Protein AF-A0A2N4YNM3-F1 (afdb_monomer_lite)

InterPro domains:
  IPR001272 Phosphoenolpyruvate carboxykinase, ATP-utilising [PF01293] (3-149)
  IPR001272 Phosphoenolpyruvate carboxykinase, ATP-utilising [PTHR30031] (3-149)
  IPR013035 Phosphoenolpyruvate carboxykinase, C-terminal [G3DSA:3.90.228.20] (23-160)

Foldseek 3Di:
DPDDDPPPCVVHPPDDDDDPPVVDPPADPDDRDDDQAQEAEQEAQDQQQQDDQKDWDDLVRQLVCQQQLWHWDPTRPDPPRHHTHTGRQHNVHVVPDPDDSVVVSVVVSVSCVVNVHIYMYGHQHHHNVSDGDDPVVNVVVVVCRVVVNPPDDDPDPRDD

Secondary structure (DSSP, 8-state):
-----TT--SS-S-------GGGSSS---SSS--S--SEEEEEE--SSS-S-SEEEEPHHHHHHHHHH-EEEEPTTSSTT--S-EEEE-GGG-GGG--S-HHHHHHHHHHHHHHHTPEEEEEE-SB-TTSPBPPHHHHHHHHHHHHHT---SPP------

Radius of gyration: 17.92 Å; chains: 1; bounding box: 41×37×52 Å

pLDDT: mean 91.03, std 9.89, range [56.94, 98.31]

Organism: Klebsiella variicola (NCBI:txid244366)

Sequence (160 aa):
DGSVDYADGSKTENTRVSYPLSHIDNIVKPVSRAGHPSKVIFLAADAFGVLPPVSRLTTEQMQYHFLSGFTSKLAGTERGITQPTPTFSACYGAAFLLLHPTQYASVLAAKMAESGAEAWLVNTGWNGEGKRLSLRDTRSIISAILNGTTGPLRDEAIPV

Structure (mmCIF, N/CA/C/O backbone):
data_AF-A0A2N4YNM3-F1
#
_entry.id   AF-A0A2N4YNM3-F1
#
loop_
_atom_site.group_PDB
_atom_site.id
_atom_site.type_symbol
_atom_site.label_atom_id
_atom_site.label_alt_id
_atom_site.label_comp_id
_atom_site.label_asym_id
_atom_site.label_entity_id
_atom_site.label_seq_id
_atom_site.pdbx_PDB_ins_code
_atom_site.Cartn_x
_atom_site.Cartn_y
_atom_site.Cartn_z
_atom_site.occupancy
_atom_site.B_iso_or_equiv
_atom_site.auth_seq_id
_atom_site.auth_comp_id
_atom_site.auth_asym_id
_atom_site.auth_atom_id
_atom_site.pdbx_PDB_model_num
ATOM 1 N N . ASP A 1 1 ? 10.864 -20.420 -32.184 1.00 90.81 1 ASP A N 1
ATOM 2 C CA . ASP A 1 1 ? 10.133 -21.484 -31.458 1.00 90.81 1 ASP A CA 1
ATOM 3 C C . ASP A 1 1 ? 8.857 -20.971 -30.775 1.00 90.81 1 ASP A C 1
ATOM 5 O O . ASP A 1 1 ? 8.049 -21.790 -30.364 1.00 90.81 1 ASP A O 1
ATOM 9 N N . GLY A 1 2 ? 8.634 -19.649 -30.691 1.00 94.31 2 GLY A N 1
ATOM 10 C CA . GLY A 1 2 ? 7.463 -19.077 -30.015 1.00 94.31 2 GLY A CA 1
ATOM 11 C C . GLY A 1 2 ? 7.651 -18.933 -28.503 1.00 94.31 2 GLY A C 1
ATOM 12 O O . GLY A 1 2 ? 6.690 -18.618 -27.805 1.00 94.31 2 GLY A O 1
ATOM 13 N N . SER A 1 3 ? 8.872 -19.157 -28.000 1.00 96.06 3 SER A N 1
ATOM 14 C CA . SER A 1 3 ? 9.227 -18.879 -26.613 1.00 96.06 3 SER A CA 1
ATOM 15 C C . SER A 1 3 ? 9.136 -17.377 -26.328 1.00 96.06 3 SER A C 1
ATOM 17 O O . SER A 1 3 ? 9.375 -16.536 -27.197 1.00 96.06 3 SER A O 1
ATOM 19 N N . VAL A 1 4 ? 8.727 -17.045 -25.105 1.00 96.25 4 VAL A N 1
ATOM 20 C CA . VAL A 1 4 ? 8.619 -15.664 -24.633 1.00 96.25 4 VAL A CA 1
ATOM 21 C C . VAL A 1 4 ? 9.814 -15.387 -23.738 1.00 96.25 4 VAL A C 1
ATOM 23 O O . VAL A 1 4 ? 10.024 -16.101 -22.756 1.00 96.25 4 VAL A O 1
ATOM 26 N N . ASP A 1 5 ? 10.566 -14.340 -24.058 1.00 96.25 5 ASP A N 1
ATOM 27 C CA . ASP A 1 5 ? 11.620 -13.830 -23.191 1.00 96.25 5 ASP A CA 1
ATOM 28 C C . ASP A 1 5 ? 11.036 -12.789 -22.226 1.00 96.25 5 ASP A C 1
ATOM 30 O O . ASP A 1 5 ? 10.745 -11.656 -22.604 1.00 96.25 5 ASP A O 1
ATOM 34 N N . TYR A 1 6 ? 10.833 -13.187 -20.970 1.00 95.00 6 TYR A N 1
ATOM 35 C CA . TYR A 1 6 ? 10.329 -12.292 -19.923 1.00 95.00 6 TYR A CA 1
ATOM 36 C C . TYR A 1 6 ? 11.391 -11.317 -19.391 1.00 95.00 6 TYR A C 1
ATOM 38 O O . TYR A 1 6 ? 11.041 -10.429 -18.615 1.00 95.00 6 TYR A O 1
ATOM 46 N N . ALA A 1 7 ? 12.662 -11.485 -19.770 1.00 95.06 7 ALA A N 1
ATOM 47 C CA . ALA A 1 7 ? 13.748 -10.577 -19.414 1.00 95.06 7 ALA A CA 1
ATOM 48 C C . ALA A 1 7 ? 13.979 -9.479 -20.470 1.00 95.06 7 ALA A C 1
ATOM 50 O O . ALA A 1 7 ? 14.707 -8.524 -20.193 1.00 95.06 7 ALA A O 1
ATOM 51 N N . ASP A 1 8 ? 13.360 -9.573 -21.655 1.00 94.31 8 ASP A N 1
ATOM 52 C CA . ASP A 1 8 ? 13.472 -8.552 -22.701 1.00 94.31 8 ASP A CA 1
ATOM 53 C C . ASP A 1 8 ? 12.622 -7.306 -22.384 1.00 94.31 8 ASP A C 1
ATOM 55 O O . ASP A 1 8 ? 11.428 -7.227 -22.686 1.00 94.31 8 ASP A O 1
ATOM 59 N N . GLY A 1 9 ? 13.273 -6.301 -21.796 1.00 90.25 9 GLY A N 1
ATOM 60 C CA . GLY A 1 9 ? 12.723 -4.965 -21.547 1.00 90.25 9 GLY A CA 1
ATOM 61 C C . GLY A 1 9 ? 12.936 -3.956 -22.685 1.00 90.25 9 GLY A C 1
ATOM 62 O O . GLY A 1 9 ? 12.574 -2.789 -22.532 1.00 90.25 9 GLY A O 1
ATOM 63 N N . SER A 1 10 ? 13.499 -4.355 -23.838 1.00 92.25 10 SER A N 1
ATOM 64 C CA . SER A 1 10 ? 13.946 -3.426 -24.900 1.00 92.25 10 SER A CA 1
ATOM 65 C C . SER A 1 10 ? 12.846 -2.509 -25.446 1.00 92.25 10 SER A C 1
ATOM 67 O O . SER A 1 10 ? 13.112 -1.373 -25.843 1.00 92.25 10 SER A O 1
ATOM 69 N N . LYS A 1 11 ? 11.593 -2.981 -25.450 1.00 89.94 11 LYS A N 1
ATOM 70 C CA . LYS A 1 11 ? 10.416 -2.178 -25.817 1.00 89.94 11 LYS A CA 1
ATOM 71 C C . LYS A 1 11 ? 9.895 -1.362 -24.638 1.00 89.94 11 LYS A C 1
ATOM 73 O O . LYS A 1 11 ? 9.507 -0.208 -24.806 1.00 89.94 11 LYS A O 1
ATOM 78 N N . THR A 1 12 ? 9.806 -1.992 -23.470 1.00 86.81 12 THR A N 1
ATOM 79 C CA . THR A 1 12 ? 9.343 -1.385 -22.222 1.00 86.81 12 THR A CA 1
ATOM 80 C C . THR A 1 12 ? 9.601 -2.323 -21.043 1.00 86.81 12 THR A C 1
ATOM 82 O O . THR A 1 12 ? 9.376 -3.524 -21.147 1.00 86.81 12 THR A O 1
ATOM 85 N N . GLU A 1 13 ? 9.961 -1.759 -19.891 1.00 85.75 13 GLU A N 1
ATOM 86 C CA . GLU A 1 13 ? 10.008 -2.468 -18.600 1.00 85.75 13 GLU A CA 1
ATOM 87 C C . GLU A 1 13 ? 8.604 -2.805 -18.050 1.00 85.75 13 GLU A C 1
ATOM 89 O O . GLU A 1 13 ? 8.452 -3.603 -17.130 1.00 85.75 13 GLU A O 1
ATOM 94 N N . ASN A 1 14 ? 7.542 -2.205 -18.603 1.00 90.12 14 ASN A N 1
ATOM 95 C CA . ASN A 1 14 ? 6.156 -2.398 -18.164 1.00 90.12 14 ASN A CA 1
ATOM 96 C C . ASN A 1 14 ? 5.438 -3.447 -19.028 1.00 90.12 14 ASN A C 1
ATOM 98 O O . ASN A 1 14 ? 4.354 -3.197 -19.564 1.00 90.12 14 ASN A O 1
ATOM 102 N N . THR A 1 15 ? 6.052 -4.620 -19.192 1.00 92.88 15 THR A N 1
ATOM 103 C CA . THR A 1 15 ? 5.400 -5.767 -19.835 1.00 92.88 15 THR A CA 1
ATOM 104 C C . THR A 1 15 ? 4.176 -6.203 -19.017 1.00 92.88 15 THR A C 1
ATOM 106 O O . THR A 1 15 ? 4.128 -6.075 -17.790 1.00 92.88 15 THR A O 1
ATOM 109 N N . ARG A 1 16 ? 3.112 -6.653 -19.695 1.00 94.31 16 ARG A N 1
ATOM 110 C CA . ARG A 1 16 ? 1.817 -6.964 -19.067 1.00 94.31 16 ARG A CA 1
ATOM 111 C C . ARG A 1 16 ? 1.231 -8.255 -19.613 1.00 94.31 16 ARG A C 1
ATOM 113 O O . ARG A 1 16 ? 1.381 -8.571 -20.787 1.00 94.31 16 ARG A O 1
ATOM 120 N N . VAL A 1 17 ? 0.480 -8.935 -18.755 1.00 96.88 17 VAL A N 1
ATOM 121 C CA . VAL A 1 17 ? -0.408 -10.042 -19.109 1.00 96.88 17 VAL A CA 1
ATOM 122 C C . VAL A 1 17 ? -1.746 -9.821 -18.401 1.00 96.88 17 VAL A C 1
ATOM 124 O O . VAL A 1 17 ? -1.770 -9.431 -17.233 1.00 96.88 17 VAL A O 1
ATOM 127 N N . SER A 1 18 ? -2.858 -10.020 -19.106 1.00 97.69 18 SER A N 1
ATOM 128 C CA . SER A 1 18 ? -4.208 -9.990 -18.538 1.00 97.69 18 SER A CA 1
ATOM 129 C C . SER A 1 18 ? -4.846 -11.372 -18.651 1.00 97.69 18 SER A C 1
ATOM 131 O O . SER A 1 18 ? -4.648 -12.085 -19.632 1.00 97.69 18 SER A O 1
ATOM 133 N N . TYR A 1 19 ? -5.588 -11.770 -17.621 1.00 97.50 19 TYR A N 1
ATOM 134 C CA . TYR A 1 19 ? -6.271 -13.058 -17.562 1.00 97.50 19 TYR A CA 1
ATOM 135 C C . TYR A 1 19 ? -7.491 -12.978 -16.631 1.00 97.50 19 TYR A C 1
ATOM 137 O O . TYR A 1 19 ? -7.508 -12.150 -15.715 1.00 97.50 19 TYR A O 1
ATOM 145 N N . PRO A 1 20 ? -8.521 -13.819 -16.834 1.00 97.25 20 PRO A N 1
ATOM 146 C CA . PRO A 1 20 ? -9.628 -13.952 -15.894 1.00 97.25 20 PRO A CA 1
ATOM 147 C C . PRO A 1 20 ? -9.142 -14.355 -14.500 1.00 97.25 20 PRO A C 1
ATOM 149 O O . PRO A 1 20 ? -8.261 -15.203 -14.372 1.00 97.25 20 PRO A O 1
ATOM 152 N N . LEU A 1 21 ? -9.776 -13.830 -13.444 1.00 95.81 21 LEU A N 1
ATOM 153 C CA . LEU A 1 21 ? -9.424 -14.168 -12.056 1.00 95.81 21 LEU A CA 1
ATOM 154 C C . LEU A 1 21 ? -9.441 -15.688 -11.794 1.00 95.81 21 LEU A C 1
ATOM 156 O O . LEU A 1 21 ? -8.666 -16.182 -10.982 1.00 95.81 21 LEU A O 1
ATOM 160 N N . SER A 1 22 ? -10.270 -16.437 -12.528 1.00 96.62 22 SER A N 1
ATOM 161 C CA . SER A 1 22 ? -10.374 -17.897 -12.457 1.00 96.62 22 SER A CA 1
ATOM 162 C C . SER A 1 22 ? -9.119 -18.667 -12.885 1.00 96.62 22 SER A C 1
ATOM 164 O O . SER A 1 22 ? -9.095 -19.877 -12.698 1.00 96.62 22 SER A O 1
ATOM 166 N N . HIS A 1 23 ? -8.097 -18.009 -13.447 1.00 97.88 23 HIS A N 1
ATOM 167 C CA . HIS A 1 23 ? -6.790 -18.625 -13.721 1.00 97.88 23 HIS A CA 1
ATOM 168 C C . HIS A 1 23 ? -5.942 -18.825 -12.452 1.00 97.88 23 HIS A C 1
ATOM 170 O O . HIS A 1 23 ? -4.911 -19.488 -12.512 1.00 97.88 23 HIS A O 1
ATOM 176 N N . ILE A 1 24 ? -6.345 -18.245 -11.315 1.00 98.00 24 ILE A N 1
ATOM 177 C CA . ILE A 1 24 ? -5.704 -18.452 -10.015 1.00 98.00 24 ILE A CA 1
ATOM 178 C C . ILE A 1 24 ? -6.576 -19.400 -9.184 1.00 98.00 24 ILE A C 1
ATOM 180 O O . ILE A 1 24 ? -7.763 -19.140 -8.988 1.00 98.00 24 ILE A O 1
ATOM 184 N N . ASP A 1 25 ? -5.987 -20.483 -8.669 1.00 97.75 25 ASP A N 1
ATOM 185 C CA . ASP A 1 25 ? -6.728 -21.511 -7.923 1.00 97.75 25 ASP A CA 1
ATOM 186 C C . ASP A 1 25 ? -7.251 -20.996 -6.575 1.00 97.75 25 ASP A C 1
ATOM 188 O O . ASP A 1 25 ? -8.426 -21.173 -6.238 1.00 97.75 25 ASP A O 1
ATOM 192 N N . ASN A 1 26 ? -6.380 -20.329 -5.810 1.00 97.56 26 ASN A N 1
ATOM 193 C CA . ASN A 1 26 ? -6.677 -19.827 -4.470 1.00 97.56 26 ASN A CA 1
ATOM 194 C C . ASN A 1 26 ? -7.326 -18.435 -4.519 1.00 97.56 26 ASN A C 1
ATOM 196 O O . ASN A 1 26 ? -6.682 -17.418 -4.256 1.00 97.56 26 ASN A O 1
ATOM 200 N N . ILE A 1 27 ? -8.605 -18.400 -4.887 1.00 97.81 27 ILE A N 1
ATOM 201 C CA . ILE A 1 27 ? -9.419 -17.181 -4.962 1.00 97.81 27 ILE A CA 1
ATOM 202 C C . ILE A 1 27 ? -10.720 -17.337 -4.179 1.00 97.81 27 ILE A C 1
ATOM 204 O O . ILE A 1 27 ? -11.256 -18.435 -4.026 1.00 97.81 27 ILE A O 1
ATOM 208 N N . VAL A 1 28 ? -11.283 -16.212 -3.745 1.00 97.50 28 VAL A N 1
ATOM 209 C CA . VAL A 1 28 ? -12.628 -16.194 -3.165 1.00 97.50 28 VAL A CA 1
ATOM 210 C C . VAL A 1 28 ? -13.665 -16.442 -4.263 1.00 97.50 28 VAL A C 1
ATOM 212 O O . VAL A 1 28 ? -13.667 -15.770 -5.295 1.00 97.50 28 VAL A O 1
ATOM 215 N N . LYS A 1 29 ? -14.562 -17.402 -4.024 1.00 95.81 29 LYS A N 1
ATOM 216 C CA . LYS A 1 29 ? -15.672 -17.800 -4.904 1.00 95.81 29 LYS A CA 1
ATOM 217 C C . LYS A 1 29 ? -16.968 -17.891 -4.081 1.00 95.81 29 LYS A C 1
ATOM 219 O O . LYS A 1 29 ? -16.886 -18.120 -2.875 1.00 95.81 29 LYS A O 1
ATOM 224 N N . PRO A 1 30 ? -18.163 -17.744 -4.689 1.00 95.75 30 PRO A N 1
ATOM 225 C CA . PRO A 1 30 ? -18.426 -17.455 -6.107 1.00 95.75 30 PRO A CA 1
ATOM 226 C C . PRO A 1 30 ? -18.290 -15.970 -6.483 1.00 95.75 30 PRO A C 1
ATOM 228 O O . PRO A 1 30 ? -18.213 -15.647 -7.662 1.00 95.75 30 PRO A O 1
ATOM 231 N N . VAL A 1 31 ? -18.254 -15.070 -5.498 1.00 96.69 31 VAL A N 1
ATOM 232 C CA . VAL A 1 31 ? -18.157 -13.617 -5.696 1.00 96.69 31 VAL A CA 1
ATOM 233 C C . VAL A 1 31 ? -16.901 -13.109 -5.001 1.00 96.69 31 VAL A C 1
ATOM 235 O O . VAL A 1 31 ? -16.660 -13.456 -3.847 1.00 96.69 31 VAL A O 1
ATOM 238 N N . SER A 1 32 ? -16.127 -12.255 -5.670 1.00 97.19 32 SER A N 1
ATOM 239 C CA . SER A 1 32 ? -14.891 -11.663 -5.142 1.00 97.19 32 SER A CA 1
ATOM 240 C C . SER A 1 32 ? -15.173 -10.579 -4.091 1.00 97.19 32 SER A C 1
ATOM 242 O O . SER A 1 32 ? -15.032 -9.388 -4.352 1.00 97.19 32 SER A O 1
ATOM 244 N N . ARG A 1 33 ? -15.603 -10.996 -2.896 1.00 96.81 33 ARG A N 1
ATOM 245 C CA . ARG A 1 33 ? -15.827 -10.141 -1.721 1.00 96.81 33 ARG A CA 1
ATOM 246 C C . ARG A 1 33 ? -15.510 -10.898 -0.433 1.00 96.81 33 ARG A C 1
ATOM 248 O O . ARG A 1 33 ? -15.676 -12.111 -0.384 1.00 96.81 33 ARG A O 1
ATOM 255 N N . ALA A 1 34 ? -15.124 -10.183 0.615 1.00 96.75 34 ALA A N 1
ATOM 256 C CA . ALA A 1 34 ? -14.884 -10.740 1.946 1.00 96.75 34 ALA A CA 1
ATOM 257 C C . ALA A 1 34 ? -15.469 -9.813 3.029 1.00 96.75 34 ALA A C 1
ATOM 259 O O . ALA A 1 34 ? -16.201 -8.874 2.709 1.00 96.75 34 ALA A O 1
ATOM 260 N N . GLY A 1 35 ? -15.184 -10.105 4.301 1.00 96.56 35 GLY A N 1
ATOM 261 C CA . GLY A 1 35 ? -15.538 -9.237 5.426 1.00 96.56 35 GLY A CA 1
ATOM 262 C C . GLY A 1 35 ? -14.697 -7.957 5.491 1.00 96.56 35 GLY A C 1
ATOM 263 O O . GLY A 1 35 ? -13.913 -7.654 4.590 1.00 96.56 35 GLY A O 1
ATOM 264 N N . HIS A 1 36 ? -14.852 -7.207 6.582 1.00 96.75 36 HIS A N 1
ATOM 265 C CA . HIS A 1 36 ? -14.065 -5.998 6.822 1.00 96.75 36 HIS A CA 1
ATOM 266 C C . HIS A 1 36 ? -12.571 -6.322 6.993 1.00 96.75 36 HIS A C 1
ATOM 268 O O . HIS A 1 36 ? -12.237 -7.326 7.629 1.00 96.75 36 HIS A O 1
ATOM 274 N N . PRO A 1 37 ? -11.661 -5.485 6.464 1.00 95.94 37 PRO A N 1
ATOM 275 C CA . PRO A 1 37 ? -10.234 -5.675 6.673 1.00 95.94 37 PRO A CA 1
ATOM 276 C C . PRO A 1 37 ? -9.883 -5.442 8.145 1.00 95.94 37 PRO A C 1
ATOM 278 O O . PRO A 1 37 ? -10.345 -4.478 8.754 1.00 95.94 37 PRO A O 1
ATOM 281 N N . SER A 1 38 ? -9.033 -6.305 8.697 1.00 96.69 38 SER A N 1
ATOM 282 C CA . SER A 1 38 ? -8.412 -6.115 10.015 1.00 96.69 38 SER A CA 1
ATOM 283 C C . SER A 1 38 ? -7.028 -5.464 9.925 1.00 96.69 38 SER A C 1
ATOM 285 O O . SER A 1 38 ? -6.544 -4.909 10.907 1.00 96.69 38 SER A O 1
ATOM 287 N N . LYS A 1 39 ? -6.385 -5.511 8.751 1.00 97.50 39 LYS A N 1
ATOM 288 C CA . LYS A 1 39 ? -5.074 -4.912 8.473 1.00 97.50 39 LYS A CA 1
ATOM 289 C C . LYS A 1 39 ? -5.148 -4.109 7.173 1.00 97.50 39 LYS A C 1
ATOM 291 O O . LYS A 1 39 ? -5.638 -4.613 6.163 1.00 97.50 39 LYS A O 1
ATOM 296 N N . VAL A 1 40 ? -4.634 -2.886 7.190 1.00 98.00 40 VAL A N 1
ATOM 297 C CA . VAL A 1 40 ? -4.456 -2.010 6.026 1.00 98.00 40 VAL A CA 1
ATOM 298 C C . VAL A 1 40 ? -2.962 -1.783 5.845 1.00 98.00 40 VAL A C 1
ATOM 300 O O . VAL A 1 40 ? -2.287 -1.347 6.772 1.00 98.00 40 VAL A O 1
ATOM 303 N N . ILE A 1 41 ? -2.434 -2.111 4.667 1.00 98.31 41 ILE A N 1
ATOM 304 C CA . ILE A 1 41 ? -0.996 -2.056 4.388 1.00 98.31 41 ILE A CA 1
ATOM 305 C C . ILE A 1 41 ? -0.753 -1.077 3.245 1.00 98.31 41 ILE A C 1
ATOM 307 O O . ILE A 1 41 ? -1.207 -1.295 2.122 1.00 98.31 41 ILE A O 1
ATOM 311 N N . PHE A 1 42 ? -0.012 -0.015 3.528 1.00 98.12 42 PHE A N 1
ATOM 312 C CA . PHE A 1 42 ? 0.489 0.923 2.538 1.00 98.12 42 PHE A CA 1
ATOM 313 C C . PHE A 1 42 ? 1.855 0.463 2.038 1.00 98.12 42 PHE A C 1
ATOM 315 O O . PHE A 1 42 ? 2.776 0.254 2.827 1.00 98.12 42 PHE A O 1
ATOM 322 N N . LEU A 1 43 ? 1.985 0.304 0.721 1.00 97.19 43 LEU A N 1
ATOM 323 C CA . LEU A 1 43 ? 3.240 -0.075 0.077 1.00 97.19 43 LEU A CA 1
ATOM 324 C C . LEU A 1 43 ? 3.912 1.175 -0.489 1.00 97.19 43 LEU A C 1
ATOM 326 O O . LEU A 1 43 ? 3.357 1.842 -1.363 1.00 97.19 43 LEU A O 1
ATOM 330 N N . ALA A 1 44 ? 5.114 1.473 -0.008 1.00 95.50 44 ALA A N 1
ATOM 331 C CA . ALA A 1 44 ? 5.921 2.587 -0.487 1.00 95.50 44 ALA A CA 1
ATOM 332 C C . ALA A 1 44 ? 7.205 2.053 -1.122 1.00 95.50 44 ALA A C 1
ATOM 334 O O . ALA A 1 44 ? 8.003 1.384 -0.468 1.00 95.50 44 ALA A O 1
ATOM 335 N N . ALA A 1 45 ? 7.432 2.347 -2.402 1.00 94.62 45 ALA A N 1
ATOM 336 C CA . ALA A 1 45 ? 8.723 2.095 -3.029 1.00 94.62 45 ALA A CA 1
ATOM 337 C C . ALA A 1 45 ? 9.646 3.285 -2.750 1.00 94.62 45 ALA A C 1
ATOM 339 O O . ALA A 1 45 ? 9.795 4.159 -3.598 1.00 94.62 45 ALA A O 1
ATOM 340 N N . ASP A 1 46 ? 10.220 3.357 -1.551 1.00 93.06 46 ASP A N 1
ATOM 341 C CA . ASP A 1 46 ? 11.108 4.458 -1.180 1.00 93.06 46 ASP A CA 1
ATOM 342 C C . ASP A 1 46 ? 12.465 4.343 -1.889 1.00 93.06 46 ASP A C 1
ATOM 344 O O . ASP A 1 46 ? 13.246 3.438 -1.598 1.00 93.06 46 ASP A O 1
ATOM 348 N N . ALA A 1 47 ? 12.739 5.248 -2.830 1.00 88.81 47 ALA A N 1
ATOM 349 C CA . ALA A 1 47 ? 14.018 5.315 -3.536 1.00 88.81 47 ALA A CA 1
ATOM 350 C C . ALA A 1 47 ? 15.107 6.075 -2.757 1.00 88.81 47 ALA A C 1
ATOM 352 O O . ALA A 1 47 ? 16.274 5.971 -3.124 1.00 88.81 47 ALA A O 1
ATOM 353 N N . PHE A 1 48 ? 14.758 6.805 -1.688 1.00 88.69 48 PHE A N 1
ATOM 354 C CA . PHE A 1 48 ? 15.738 7.465 -0.819 1.00 88.69 48 PHE A CA 1
ATOM 355 C C . PHE A 1 48 ? 16.351 6.510 0.210 1.00 88.69 48 PHE A C 1
ATOM 357 O O . PHE A 1 48 ? 17.439 6.778 0.713 1.00 88.69 48 PHE A O 1
ATOM 364 N N . GLY A 1 49 ? 15.681 5.396 0.516 1.00 90.19 49 GLY A N 1
ATOM 365 C CA . GLY A 1 49 ? 16.175 4.406 1.472 1.00 90.19 49 GLY A CA 1
ATOM 366 C C . GLY A 1 49 ? 16.103 4.854 2.932 1.00 90.19 49 GLY A C 1
ATOM 367 O O . GLY A 1 49 ? 16.913 4.411 3.744 1.00 90.19 49 GLY A O 1
ATOM 368 N N . VAL A 1 50 ? 15.145 5.726 3.249 1.00 91.81 50 VAL A N 1
ATOM 369 C CA . VAL A 1 50 ? 14.950 6.349 4.566 1.00 91.81 50 VAL A CA 1
ATOM 370 C C . VAL A 1 50 ? 13.882 5.612 5.369 1.00 91.81 50 VAL A C 1
ATOM 372 O O . VAL A 1 50 ? 14.032 5.430 6.576 1.00 91.81 50 VAL A O 1
ATOM 375 N N . LEU A 1 51 ? 12.803 5.163 4.719 1.00 92.38 51 LEU A N 1
ATOM 376 C CA . LEU A 1 51 ? 11.726 4.464 5.409 1.00 92.38 51 LEU A CA 1
ATOM 377 C C . LEU A 1 51 ? 12.216 3.119 5.968 1.00 92.38 51 LEU A C 1
ATOM 379 O O . LEU A 1 51 ? 12.855 2.344 5.241 1.00 92.38 51 LEU A O 1
ATOM 383 N N . PRO A 1 52 ? 11.851 2.776 7.218 1.00 92.56 52 PRO A N 1
ATOM 384 C CA . PRO A 1 52 ? 12.115 1.448 7.751 1.00 92.56 52 PRO A CA 1
ATOM 385 C C . PRO A 1 52 ? 11.393 0.377 6.913 1.00 92.56 52 PRO A C 1
ATOM 387 O O . PRO A 1 52 ? 10.404 0.673 6.235 1.00 92.56 52 PRO A O 1
ATOM 390 N N . PRO A 1 53 ? 11.819 -0.898 6.988 1.00 93.50 53 PRO A N 1
ATOM 391 C CA . PRO A 1 53 ? 11.149 -1.984 6.272 1.00 93.50 53 PRO A CA 1
ATOM 392 C C . PRO A 1 53 ? 9.654 -2.098 6.598 1.00 93.50 53 PRO A C 1
ATOM 394 O O . PRO A 1 53 ? 8.851 -2.418 5.722 1.00 93.50 53 PRO A O 1
ATOM 397 N N . VAL A 1 54 ? 9.282 -1.828 7.852 1.00 94.44 54 VAL A N 1
ATOM 398 C CA . VAL A 1 54 ? 7.898 -1.848 8.324 1.00 94.44 54 VAL A CA 1
ATOM 399 C C . VAL A 1 54 ? 7.693 -0.874 9.484 1.00 94.44 54 VAL A C 1
ATOM 401 O O . VAL A 1 54 ? 8.541 -0.764 10.369 1.00 94.44 54 VAL A O 1
ATOM 404 N N . SER A 1 55 ? 6.538 -0.213 9.510 1.00 94.56 55 SER A N 1
ATOM 405 C CA . SER A 1 55 ? 6.052 0.584 10.639 1.00 94.56 55 SER A CA 1
ATOM 406 C C . SER A 1 55 ? 4.580 0.295 10.889 1.00 94.56 55 SER A C 1
ATOM 408 O O . SER A 1 55 ? 3.787 0.251 9.948 1.00 94.56 55 SER A O 1
ATOM 410 N N . ARG A 1 56 ? 4.198 0.142 12.159 1.00 94.69 56 ARG A N 1
ATOM 411 C CA . ARG A 1 56 ? 2.792 0.218 12.566 1.00 94.69 56 ARG A CA 1
ATOM 412 C C . ARG A 1 56 ? 2.438 1.684 12.759 1.00 94.69 56 ARG A C 1
ATOM 414 O O . ARG A 1 56 ? 3.171 2.397 13.435 1.00 94.69 56 ARG A O 1
ATOM 421 N N . LEU A 1 57 ? 1.339 2.115 12.158 1.00 94.62 57 LEU A N 1
ATOM 422 C CA . LEU A 1 57 ? 0.934 3.514 12.155 1.00 94.62 57 LEU A CA 1
ATOM 423 C C . LEU A 1 57 ? -0.131 3.773 13.218 1.00 94.62 57 LEU A C 1
ATOM 425 O O . LEU A 1 57 ? -1.035 2.956 13.410 1.00 94.62 57 LEU A O 1
ATOM 429 N N . THR A 1 58 ? -0.068 4.941 13.857 1.00 93.50 58 THR A N 1
ATOM 430 C CA . THR A 1 58 ? -1.234 5.503 14.555 1.00 93.50 58 THR A CA 1
ATOM 431 C C . THR A 1 58 ? -2.296 5.949 13.547 1.00 93.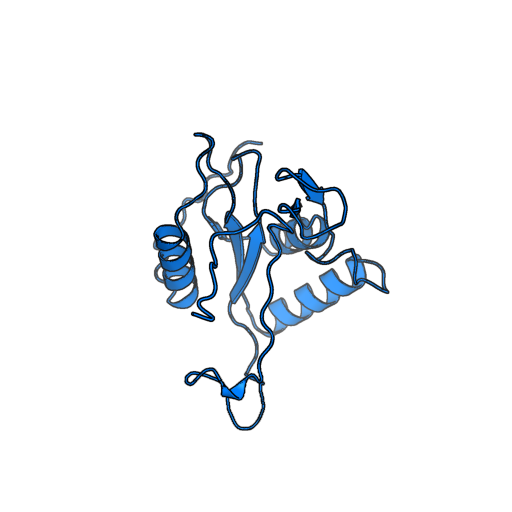50 58 THR A C 1
ATOM 433 O O . THR A 1 58 ? -2.042 6.030 12.342 1.00 93.50 58 THR A O 1
ATOM 436 N N . THR A 1 59 ? -3.497 6.280 14.017 1.00 91.06 59 THR A N 1
ATOM 437 C CA . THR A 1 59 ? -4.581 6.780 13.157 1.00 91.06 59 THR A CA 1
ATOM 438 C C . THR A 1 59 ? -4.206 8.085 12.443 1.00 91.06 59 THR A C 1
ATOM 440 O O . THR A 1 59 ? -4.546 8.278 11.275 1.00 91.06 59 THR A O 1
ATOM 443 N N . GLU A 1 60 ? -3.481 8.976 13.116 1.00 93.12 60 GLU A N 1
ATOM 444 C CA . GLU A 1 60 ? -3.009 10.251 12.568 1.00 93.12 60 GLU A CA 1
ATOM 445 C C . GLU A 1 60 ? -1.925 10.016 11.514 1.00 93.12 60 GLU A C 1
ATOM 447 O O . GLU A 1 60 ? -1.992 10.574 10.418 1.00 93.12 60 GLU A O 1
ATOM 452 N N . GLN A 1 61 ? -0.964 9.133 11.811 1.00 95.31 61 GLN A N 1
ATOM 453 C CA . GLN A 1 61 ? 0.079 8.740 10.864 1.00 95.31 61 GLN A CA 1
ATOM 454 C C . GLN A 1 61 ? -0.510 8.034 9.640 1.00 95.31 61 GLN A C 1
ATOM 456 O O . GLN A 1 61 ? -0.079 8.290 8.520 1.00 95.31 61 GLN A O 1
ATOM 461 N N . MET A 1 62 ? -1.520 7.182 9.831 1.00 96.00 62 MET A N 1
ATOM 462 C CA . MET A 1 62 ? -2.244 6.524 8.746 1.00 96.00 62 MET A CA 1
ATOM 463 C C . MET A 1 62 ? -2.850 7.556 7.794 1.00 96.00 62 MET A C 1
ATOM 465 O O . MET A 1 62 ? -2.602 7.484 6.593 1.00 96.00 62 MET A O 1
ATOM 469 N N . GLN A 1 63 ? -3.579 8.546 8.317 1.00 95.69 63 GLN A N 1
ATOM 470 C CA . GLN A 1 63 ? -4.166 9.603 7.491 1.00 95.69 63 GLN A CA 1
ATOM 471 C C . GLN A 1 63 ? -3.095 10.438 6.787 1.00 95.69 63 GLN A C 1
ATOM 473 O O . GLN A 1 63 ? -3.228 10.706 5.593 1.00 95.69 63 GLN A O 1
ATOM 478 N N . TYR A 1 64 ? -2.024 10.804 7.499 1.00 96.75 64 TYR A N 1
ATOM 479 C CA . TYR A 1 64 ? -0.896 11.538 6.931 1.00 96.75 64 TYR A CA 1
ATOM 480 C C . TYR A 1 64 ? -0.268 10.770 5.762 1.00 96.75 64 TYR A C 1
ATOM 482 O O . TYR A 1 64 ? -0.252 11.270 4.641 1.00 96.75 64 TYR A O 1
ATOM 490 N N . HIS A 1 65 ? 0.163 9.524 5.978 1.00 97.25 65 HIS A N 1
ATOM 491 C CA . HIS A 1 65 ? 0.799 8.711 4.941 1.00 97.25 65 HIS A CA 1
ATOM 492 C C . HIS A 1 65 ? -0.145 8.379 3.786 1.00 97.25 65 HIS A C 1
ATOM 494 O O . HIS A 1 65 ? 0.293 8.360 2.637 1.00 97.25 65 HIS A O 1
ATOM 500 N N . PHE A 1 66 ? -1.436 8.170 4.053 1.00 97.88 66 PHE A N 1
ATOM 501 C CA . PHE A 1 66 ? -2.426 7.940 3.005 1.00 97.88 66 PHE A CA 1
ATOM 502 C C . PHE A 1 66 ? -2.634 9.178 2.125 1.00 97.88 66 PHE A C 1
ATOM 504 O O . PHE A 1 66 ? -2.692 9.059 0.901 1.00 97.88 66 PHE A O 1
ATOM 511 N N . LEU A 1 67 ? -2.706 10.372 2.720 1.00 96.94 67 LEU A N 1
ATOM 512 C CA . LEU A 1 67 ? -2.828 11.632 1.982 1.00 96.94 67 LEU A CA 1
ATOM 513 C C . LEU A 1 67 ? -1.541 12.004 1.246 1.00 96.94 67 LEU A C 1
ATOM 515 O O . LEU A 1 67 ? -1.616 12.454 0.106 1.00 96.94 67 LEU A O 1
ATOM 519 N N . SER A 1 68 ? -0.376 11.795 1.861 1.00 96.44 68 SER A N 1
ATOM 520 C CA . SER A 1 68 ? 0.920 11.992 1.212 1.00 96.44 68 SER A CA 1
ATOM 521 C C . SER A 1 68 ? 1.094 11.033 0.036 1.00 96.44 68 SER A C 1
ATOM 523 O O . SER A 1 68 ? 1.535 11.442 -1.037 1.00 96.44 68 SER A O 1
ATOM 525 N N . GLY A 1 69 ? 0.766 9.752 0.234 1.00 94.94 69 GLY A N 1
ATOM 526 C CA . GLY A 1 69 ? 0.941 8.703 -0.766 1.00 94.94 69 GLY A CA 1
ATOM 527 C C . GLY A 1 69 ? 2.363 8.655 -1.321 1.00 94.94 69 GLY A C 1
ATOM 528 O O . GLY A 1 69 ? 2.565 8.555 -2.534 1.00 94.94 69 GLY A O 1
ATOM 529 N N . PHE A 1 70 ? 3.349 8.810 -0.432 1.00 95.25 70 PHE A N 1
ATOM 530 C CA . PHE A 1 70 ? 4.756 8.789 -0.804 1.00 95.25 70 PHE A CA 1
ATOM 531 C C . PHE A 1 70 ? 5.140 7.404 -1.336 1.00 95.25 70 PHE A C 1
ATOM 533 O O . PHE A 1 70 ? 4.943 6.383 -0.672 1.00 95.25 70 PHE A O 1
ATOM 540 N N . THR A 1 71 ? 5.674 7.378 -2.552 1.00 91.94 71 THR A N 1
ATOM 541 C CA . THR A 1 71 ? 6.171 6.180 -3.230 1.00 91.94 71 THR A CA 1
ATOM 542 C C . THR A 1 71 ? 7.115 6.602 -4.358 1.00 91.94 71 THR A C 1
ATOM 544 O O . THR A 1 71 ? 7.428 7.782 -4.505 1.00 91.94 71 THR A O 1
ATOM 547 N N . SER A 1 72 ? 7.558 5.666 -5.191 1.00 86.75 72 SER A N 1
ATOM 548 C CA . SER A 1 72 ? 8.268 5.990 -6.430 1.00 86.75 72 SER A CA 1
ATOM 549 C C . SER A 1 72 ? 7.476 5.522 -7.636 1.00 86.75 72 SER A C 1
ATOM 551 O O . SER A 1 72 ? 6.893 4.438 -7.630 1.00 86.75 72 SER A O 1
ATOM 553 N N . LYS A 1 73 ? 7.498 6.315 -8.706 1.00 78.94 73 LYS A N 1
ATOM 554 C CA . LYS A 1 73 ? 7.085 5.846 -10.028 1.00 78.94 73 LYS A CA 1
ATOM 555 C C . LYS A 1 73 ? 8.192 4.948 -10.570 1.00 78.94 73 LYS A C 1
ATOM 557 O O . LYS A 1 73 ? 9.330 5.396 -10.706 1.00 78.94 73 LYS A O 1
ATOM 562 N N . LEU A 1 74 ? 7.876 3.679 -10.819 1.00 74.19 74 LEU A N 1
ATOM 563 C CA . LEU A 1 74 ? 8.823 2.731 -11.404 1.00 74.19 74 LEU A CA 1
ATOM 564 C C . LEU A 1 74 ? 8.925 2.945 -12.920 1.00 74.19 74 LEU A C 1
ATOM 566 O O . LEU A 1 74 ? 8.034 3.523 -13.546 1.00 74.19 74 LEU A O 1
ATOM 570 N N . ALA A 1 75 ? 10.025 2.476 -13.510 1.00 65.50 75 ALA A N 1
ATOM 571 C CA . ALA A 1 75 ? 10.259 2.591 -14.943 1.00 65.50 75 ALA A CA 1
ATOM 572 C C . ALA A 1 75 ? 9.086 2.008 -15.757 1.00 65.50 75 ALA A C 1
ATOM 574 O O . ALA A 1 75 ? 8.561 0.938 -15.450 1.00 65.50 75 ALA A O 1
ATOM 575 N N . GLY A 1 76 ? 8.657 2.735 -16.791 1.00 57.88 76 GLY A N 1
ATOM 576 C CA . GLY A 1 76 ? 7.643 2.283 -17.746 1.00 57.88 76 GLY A CA 1
ATOM 577 C C . GLY A 1 76 ? 6.175 2.372 -17.301 1.00 57.88 76 GLY A C 1
ATOM 578 O O . GLY A 1 76 ? 5.298 2.121 -18.131 1.00 57.88 76 GLY A O 1
ATOM 579 N N . THR A 1 77 ? 5.858 2.748 -16.053 1.00 63.19 77 THR A N 1
ATOM 580 C CA . THR A 1 77 ? 4.448 2.897 -15.625 1.00 63.19 77 THR A CA 1
ATOM 581 C C . THR A 1 77 ? 3.780 4.158 -16.183 1.00 63.19 77 THR A C 1
ATOM 583 O O . THR A 1 77 ? 2.566 4.175 -16.357 1.00 63.19 77 THR A O 1
ATOM 586 N N . GLU A 1 78 ? 4.564 5.190 -16.510 1.00 67.69 78 GLU A N 1
ATOM 587 C CA . GLU A 1 78 ? 4.140 6.389 -17.244 1.00 67.69 78 GLU A CA 1
ATOM 588 C C . GLU A 1 78 ? 5.154 6.699 -18.360 1.00 67.69 78 GLU A C 1
ATOM 590 O O . GLU A 1 78 ? 6.344 6.386 -18.240 1.00 67.69 78 GLU A O 1
ATOM 595 N N . ARG A 1 79 ? 4.701 7.312 -19.465 1.00 58.47 79 ARG A N 1
ATOM 596 C CA . ARG A 1 79 ? 5.587 7.678 -20.586 1.00 58.47 79 ARG A CA 1
ATOM 597 C C . ARG A 1 79 ? 6.685 8.631 -20.100 1.00 58.47 79 ARG A C 1
ATOM 599 O O . ARG A 1 79 ? 6.379 9.705 -19.597 1.00 58.47 79 ARG A O 1
ATOM 606 N N . GLY A 1 80 ? 7.946 8.257 -20.319 1.00 61.97 80 GLY A N 1
ATOM 607 C CA . GLY A 1 80 ? 9.117 9.087 -20.007 1.00 61.97 80 GLY A CA 1
ATOM 608 C C . GLY A 1 80 ? 9.836 8.750 -18.697 1.00 61.97 80 GLY A C 1
ATOM 609 O O . GLY A 1 80 ? 10.887 9.325 -18.441 1.00 61.97 80 GLY A O 1
ATOM 610 N N . ILE A 1 81 ? 9.331 7.808 -17.892 1.00 65.38 81 ILE A N 1
ATOM 611 C CA . ILE A 1 81 ? 9.985 7.391 -16.642 1.00 65.38 81 ILE A CA 1
ATOM 612 C C . ILE A 1 81 ? 10.912 6.203 -16.907 1.00 65.38 81 ILE A C 1
ATOM 614 O O . ILE A 1 81 ? 10.445 5.099 -17.192 1.00 65.38 81 ILE A O 1
ATOM 618 N N . THR A 1 82 ? 12.221 6.432 -16.802 1.00 66.62 82 THR A N 1
ATOM 619 C CA . THR A 1 82 ? 13.279 5.425 -17.020 1.00 66.62 82 THR A CA 1
ATOM 620 C C . THR A 1 82 ? 14.015 5.028 -15.739 1.00 66.62 82 THR A C 1
ATOM 622 O O . THR A 1 82 ? 14.636 3.971 -15.700 1.00 66.62 82 THR A O 1
ATOM 625 N N . GLN A 1 83 ? 13.921 5.835 -14.678 1.00 68.75 83 GLN A N 1
ATOM 626 C CA . GLN A 1 83 ? 14.492 5.557 -13.358 1.00 68.75 83 GLN A CA 1
ATOM 627 C C . GLN A 1 83 ? 13.440 5.782 -12.260 1.00 68.75 83 GLN A C 1
ATOM 629 O O . GLN A 1 83 ? 12.526 6.590 -12.467 1.00 68.75 83 GLN A O 1
ATOM 634 N N . PRO A 1 84 ? 13.542 5.092 -11.102 1.00 73.94 84 PRO A N 1
ATOM 635 C CA . PRO A 1 84 ? 12.650 5.312 -9.968 1.00 73.94 84 PRO A CA 1
ATOM 636 C C . PRO A 1 84 ? 12.602 6.796 -9.606 1.00 73.94 84 PRO A C 1
ATOM 638 O O . PRO A 1 84 ? 13.607 7.377 -9.209 1.00 73.94 84 PRO A O 1
ATOM 641 N N . THR A 1 85 ? 11.435 7.413 -9.782 1.00 80.12 85 THR A N 1
ATOM 642 C CA . THR A 1 85 ? 11.248 8.840 -9.500 1.00 80.12 85 THR A CA 1
ATOM 643 C C . THR A 1 85 ? 10.372 8.982 -8.259 1.00 80.12 85 THR A C 1
ATOM 645 O O . THR A 1 85 ? 9.198 8.592 -8.322 1.00 80.12 85 THR A O 1
ATOM 648 N N . PRO A 1 86 ? 10.901 9.515 -7.142 1.00 86.31 86 PRO A N 1
ATOM 649 C CA . PRO A 1 86 ? 10.115 9.775 -5.943 1.00 86.31 86 PRO A CA 1
ATOM 650 C C . PRO A 1 86 ? 8.900 10.648 -6.259 1.00 86.31 86 PRO A C 1
ATOM 652 O O . PRO A 1 86 ? 8.986 11.611 -7.023 1.00 86.31 86 PRO A O 1
ATOM 655 N N . THR A 1 87 ? 7.749 10.312 -5.690 1.00 90.62 87 THR A N 1
ATOM 656 C CA . THR A 1 87 ? 6.503 11.035 -5.931 1.00 90.62 87 THR A CA 1
ATOM 657 C C . THR A 1 87 ? 5.593 10.999 -4.710 1.00 90.62 87 THR A C 1
ATOM 659 O O . THR A 1 87 ? 5.616 10.060 -3.915 1.00 90.62 87 THR A O 1
ATOM 662 N N . PHE A 1 88 ? 4.750 12.020 -4.598 1.00 93.50 88 PHE A N 1
ATOM 663 C CA . PHE A 1 88 ? 3.631 12.058 -3.668 1.00 93.50 88 PHE A CA 1
ATOM 664 C C . PHE A 1 88 ? 2.352 11.873 -4.480 1.00 93.50 88 PHE A C 1
ATOM 666 O O . PHE A 1 88 ? 1.902 12.785 -5.174 1.00 93.50 88 PHE A O 1
ATOM 673 N N . SER A 1 89 ? 1.809 10.658 -4.450 1.00 92.75 89 SER A N 1
ATOM 674 C CA . SER A 1 89 ? 0.590 10.287 -5.166 1.00 92.75 89 SER A CA 1
ATOM 675 C C . SER A 1 89 ? -0.517 10.079 -4.148 1.00 92.75 89 SER A C 1
ATOM 677 O O . SER A 1 89 ? -0.687 8.968 -3.654 1.00 92.75 89 SER A O 1
ATOM 679 N N . ALA A 1 90 ? -1.248 11.145 -3.816 1.00 95.31 90 ALA A N 1
ATOM 680 C CA . ALA A 1 90 ? -2.316 11.116 -2.820 1.00 95.31 90 ALA A CA 1
ATOM 681 C C . ALA A 1 90 ? -3.215 9.872 -2.941 1.00 95.31 90 ALA A C 1
ATOM 683 O O . ALA A 1 90 ? -3.586 9.454 -4.042 1.00 95.31 90 ALA A O 1
ATOM 684 N N . CYS A 1 91 ? -3.526 9.255 -1.799 1.00 96.44 91 CYS A N 1
ATOM 685 C CA . CYS A 1 91 ? -4.267 7.993 -1.699 1.00 96.44 91 CYS A CA 1
ATOM 686 C C . CYS A 1 91 ? 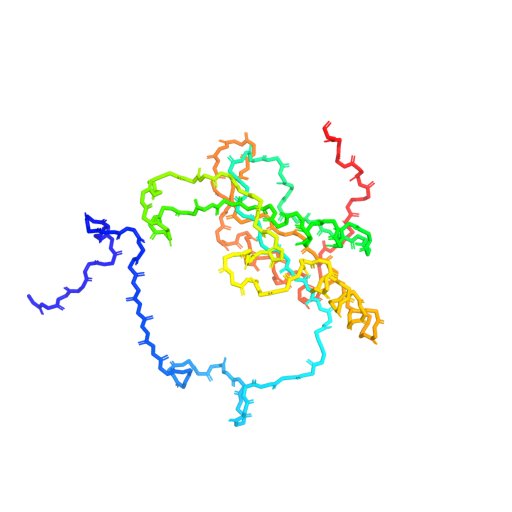-3.608 6.812 -2.440 1.00 96.44 91 CYS A C 1
ATOM 688 O O . CYS A 1 91 ? -4.291 5.855 -2.800 1.00 96.44 91 CYS A O 1
ATOM 690 N N . TYR A 1 92 ? -2.296 6.882 -2.698 1.00 95.19 92 TYR A N 1
ATOM 691 C CA . TYR A 1 92 ? -1.524 5.950 -3.533 1.00 95.19 92 TYR A CA 1
ATOM 692 C C . TYR A 1 92 ? -2.050 5.814 -4.975 1.00 95.19 92 TYR A C 1
ATOM 694 O O . TYR A 1 92 ? -1.755 4.840 -5.667 1.00 95.19 92 TYR A O 1
ATOM 702 N N . GLY A 1 93 ? -2.817 6.800 -5.454 1.00 94.00 93 GLY A N 1
ATOM 703 C CA . GLY A 1 93 ? -3.578 6.687 -6.696 1.00 94.00 93 GLY A CA 1
ATOM 704 C C . GLY A 1 93 ? -4.065 8.017 -7.256 1.00 94.00 93 GLY A C 1
ATOM 705 O O . GLY A 1 93 ? -5.132 8.050 -7.864 1.00 94.00 93 GLY A O 1
ATOM 706 N N . ALA A 1 94 ? -3.301 9.100 -7.077 1.00 92.12 94 ALA A N 1
ATOM 707 C CA . ALA A 1 94 ? -3.697 10.458 -7.461 1.00 92.12 94 ALA A CA 1
ATOM 708 C C . ALA A 1 94 ? -4.199 10.568 -8.911 1.00 92.12 94 ALA A C 1
ATOM 710 O O . ALA A 1 94 ? -5.150 11.295 -9.177 1.00 92.12 94 ALA A O 1
ATOM 711 N N . ALA A 1 95 ? -3.611 9.799 -9.833 1.00 90.44 95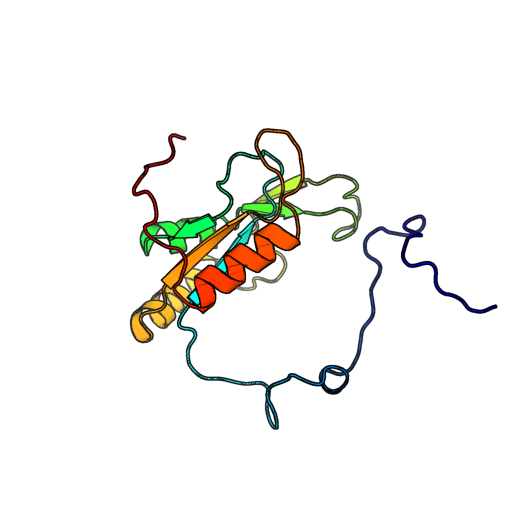 ALA A N 1
ATOM 712 C CA . ALA A 1 95 ? -3.993 9.768 -11.247 1.00 90.44 95 ALA A CA 1
ATOM 713 C C . ALA A 1 95 ? -5.439 9.293 -11.511 1.00 90.44 95 ALA A C 1
ATOM 715 O O . ALA A 1 95 ? -5.946 9.482 -12.614 1.00 90.44 95 ALA A O 1
ATOM 716 N N . PHE A 1 96 ? -6.097 8.676 -10.527 1.00 94.62 96 PHE A N 1
ATOM 717 C CA . PHE A 1 96 ? -7.444 8.107 -10.647 1.00 94.62 96 PHE A CA 1
ATOM 718 C C . PHE A 1 96 ? -8.479 8.809 -9.757 1.00 94.62 9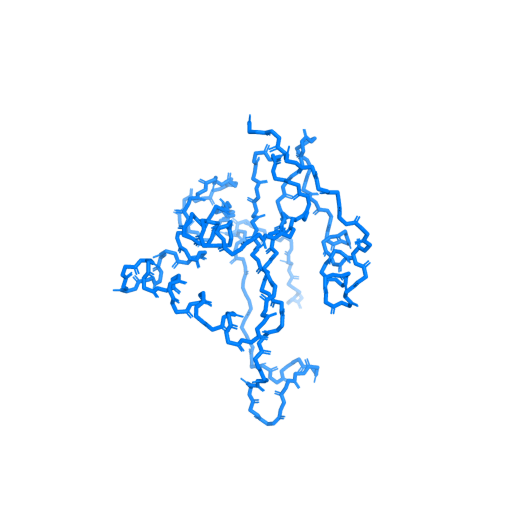6 PHE A C 1
ATOM 720 O O . PHE A 1 96 ? -9.646 8.415 -9.751 1.00 94.62 96 PHE A O 1
ATOM 727 N N . LEU A 1 97 ? -8.072 9.814 -8.975 1.00 94.56 97 LEU A N 1
ATOM 728 C CA . LEU A 1 97 ? -8.976 10.496 -8.053 1.00 94.56 97 LEU A CA 1
ATOM 729 C C . LEU A 1 97 ? -9.860 11.492 -8.807 1.00 94.56 97 LEU A C 1
ATOM 731 O O . LEU A 1 97 ? -9.376 12.330 -9.563 1.00 94.56 97 LEU A O 1
ATOM 735 N N . LEU A 1 98 ? -11.165 11.411 -8.556 1.00 97.44 98 LEU A N 1
ATOM 736 C CA . LEU A 1 98 ? -12.171 12.336 -9.095 1.00 97.44 98 LEU A CA 1
ATOM 737 C C . LEU A 1 98 ? -12.662 13.339 -8.044 1.00 97.44 98 LEU A C 1
ATOM 739 O O . LEU A 1 98 ? -13.299 14.333 -8.378 1.00 97.44 98 LEU A O 1
ATOM 743 N N . LEU A 1 99 ? -12.383 13.064 -6.769 1.00 97.94 99 LEU A N 1
ATOM 744 C CA . LEU A 1 99 ? -12.725 13.910 -5.633 1.00 97.94 99 LEU A CA 1
ATOM 745 C C . LEU A 1 99 ? -11.455 14.397 -4.934 1.00 97.94 99 LEU A C 1
ATOM 747 O O . LEU A 1 99 ? -10.345 13.935 -5.203 1.00 97.94 99 LEU A O 1
ATOM 751 N N . HIS A 1 100 ? -11.621 15.320 -3.992 1.00 97.94 100 HIS A N 1
ATOM 752 C CA . HIS A 1 100 ? -10.506 15.777 -3.173 1.00 97.94 100 HIS A CA 1
ATOM 753 C C . HIS A 1 100 ? -9.972 14.628 -2.283 1.00 97.94 100 HIS A C 1
ATOM 755 O O . HIS A 1 100 ? -10.787 13.949 -1.649 1.00 97.94 100 HIS A O 1
ATOM 761 N N . PRO A 1 101 ? -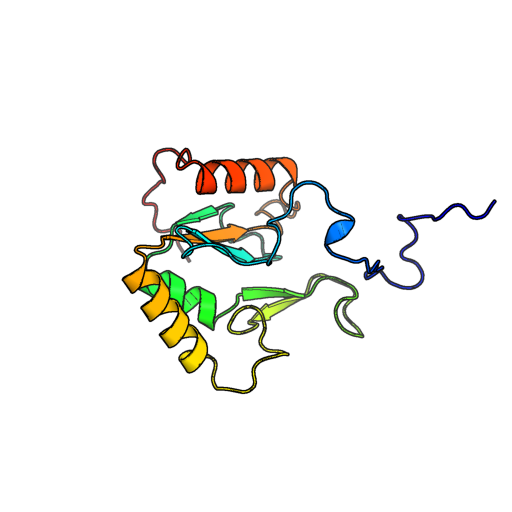8.641 14.420 -2.163 1.00 97.12 101 PRO A N 1
ATOM 762 C CA . PRO A 1 101 ? -8.041 13.317 -1.396 1.00 97.12 101 PRO A CA 1
ATOM 763 C C . PRO A 1 101 ? -8.558 13.158 0.041 1.00 97.12 101 PRO A C 1
ATOM 765 O O . PRO A 1 101 ? -8.699 12.042 0.541 1.00 97.12 101 PRO A O 1
ATOM 768 N N . THR A 1 102 ? -8.905 14.266 0.701 1.00 96.69 102 THR A N 1
ATOM 769 C CA . THR A 1 102 ? -9.439 14.250 2.076 1.00 96.69 102 THR A CA 1
ATOM 770 C C . THR A 1 102 ? -10.762 13.500 2.202 1.00 96.69 102 THR A C 1
ATOM 772 O O . THR A 1 102 ? -11.024 12.929 3.257 1.00 96.69 102 THR A O 1
ATOM 775 N N . GLN A 1 103 ? -11.573 13.438 1.141 1.00 97.88 103 GLN A N 1
ATOM 776 C CA . GLN A 1 103 ? -12.813 12.659 1.150 1.00 97.88 103 GLN A CA 1
ATOM 777 C C . GLN A 1 103 ? -12.510 11.159 1.223 1.00 97.88 103 GLN A C 1
ATOM 779 O O . GLN A 1 103 ? -13.100 10.446 2.032 1.00 97.88 103 GLN A O 1
ATOM 784 N N . TYR A 1 104 ? -11.528 10.688 0.450 1.00 97.94 104 TYR A N 1
ATOM 785 C CA . TYR A 1 104 ? -11.080 9.296 0.497 1.00 97.94 104 TYR A CA 1
ATOM 786 C C . TYR A 1 104 ? -10.458 8.952 1.855 1.00 97.94 104 TYR A C 1
ATOM 788 O O . TYR A 1 104 ? -10.769 7.906 2.424 1.00 97.94 104 TYR A O 1
ATOM 796 N N . ALA A 1 105 ? -9.620 9.841 2.398 1.00 95.56 105 ALA A N 1
ATOM 797 C CA . ALA A 1 105 ? -8.989 9.643 3.703 1.00 95.56 105 ALA A CA 1
ATOM 798 C C . ALA A 1 105 ? -10.018 9.572 4.842 1.00 95.56 105 ALA A C 1
ATOM 800 O O . ALA A 1 105 ? -9.922 8.696 5.698 1.00 95.56 105 ALA A O 1
ATOM 801 N N . SER A 1 106 ? -11.034 10.440 4.817 1.00 95.94 106 SER A N 1
ATOM 802 C CA . SER A 1 106 ? -12.112 10.446 5.810 1.00 95.94 106 SER A CA 1
ATOM 803 C C . SER A 1 106 ? -12.922 9.146 5.787 1.00 95.94 106 SER A C 1
ATOM 805 O O . SER A 1 106 ? -13.155 8.552 6.840 1.00 95.94 106 SER A O 1
ATOM 807 N N . VAL A 1 107 ? -13.288 8.654 4.596 1.00 97.50 107 VAL A N 1
ATOM 808 C CA . VAL A 1 107 ? -14.028 7.389 4.456 1.00 97.50 107 VAL A CA 1
ATOM 809 C C . VAL A 1 107 ? -13.187 6.198 4.919 1.00 97.50 107 VAL A C 1
ATOM 811 O O . VAL A 1 107 ? -13.701 5.334 5.631 1.00 97.50 107 VAL A O 1
ATOM 814 N N . LEU A 1 108 ? -11.899 6.153 4.561 1.00 97.25 108 LEU A N 1
ATOM 815 C CA . LEU A 1 108 ? -10.991 5.101 5.021 1.00 97.25 108 LEU A CA 1
ATOM 816 C C . LEU A 1 108 ? -10.858 5.113 6.549 1.00 97.25 108 LEU A C 1
ATOM 818 O O . LEU A 1 108 ? -11.018 4.068 7.175 1.00 97.25 108 LEU A O 1
ATOM 822 N N . ALA A 1 109 ? -10.631 6.284 7.149 1.00 96.00 109 ALA A N 1
ATOM 823 C CA . ALA A 1 109 ? -10.507 6.430 8.595 1.00 96.00 109 ALA A CA 1
ATOM 824 C C . ALA A 1 109 ? -11.773 5.967 9.330 1.00 96.00 109 ALA A C 1
ATOM 826 O O . ALA A 1 109 ? -11.675 5.205 10.290 1.00 96.00 109 ALA A O 1
ATOM 827 N N . ALA A 1 110 ? -12.958 6.352 8.843 1.00 97.00 110 ALA A N 1
ATOM 828 C CA . ALA A 1 110 ? -14.228 5.906 9.411 1.00 97.00 110 ALA A CA 1
ATOM 829 C C . ALA A 1 110 ? -14.384 4.378 9.329 1.00 97.00 110 ALA A C 1
ATOM 831 O O . ALA A 1 110 ? -14.701 3.732 10.326 1.00 97.00 110 ALA A O 1
ATOM 832 N N . LYS A 1 111 ? -14.087 3.774 8.170 1.00 97.25 111 LYS A N 1
ATOM 833 C CA . LYS A 1 111 ? -14.187 2.318 7.980 1.00 97.25 111 LYS A CA 1
ATOM 834 C C . LYS A 1 111 ? -13.201 1.535 8.841 1.00 97.25 111 LYS A C 1
ATOM 836 O O . LYS A 1 111 ? -13.557 0.473 9.342 1.00 97.25 111 LYS A O 1
ATOM 841 N N . MET A 1 112 ? -11.988 2.050 9.021 1.00 97.44 112 MET A N 1
ATOM 842 C CA . MET A 1 112 ? -10.993 1.439 9.900 1.00 97.44 112 MET A CA 1
ATOM 843 C C . MET A 1 112 ? -11.387 1.545 11.375 1.00 97.44 112 MET A C 1
ATOM 845 O O . MET A 1 112 ? -11.204 0.580 12.113 1.00 97.44 112 MET A O 1
ATOM 849 N N . ALA A 1 113 ? -11.960 2.677 11.795 1.00 96.06 113 ALA A N 1
ATOM 850 C CA . ALA A 1 113 ? -12.464 2.855 13.154 1.00 96.06 113 ALA A CA 1
ATOM 851 C C . ALA A 1 113 ? -13.637 1.907 13.457 1.00 96.06 113 ALA A C 1
ATOM 853 O O . ALA A 1 113 ? -13.677 1.311 14.529 1.00 96.06 113 ALA A O 1
ATOM 854 N N . GLU A 1 114 ? -14.552 1.715 12.499 1.00 96.69 114 GLU A N 1
ATOM 855 C CA . GLU A 1 114 ? -15.668 0.765 12.613 1.00 96.69 114 GLU A CA 1
ATOM 856 C C . GLU A 1 114 ? -15.197 -0.691 12.759 1.00 96.69 114 GLU A C 1
ATOM 858 O O . GLU A 1 114 ? -15.795 -1.454 13.516 1.00 96.69 114 GLU A O 1
ATOM 863 N N . SER A 1 115 ? -14.146 -1.098 12.037 1.00 96.69 115 SER A N 1
ATOM 864 C CA . SER A 1 115 ? -13.665 -2.486 12.045 1.00 96.69 115 SER A CA 1
ATOM 865 C C . SER A 1 115 ? -12.550 -2.773 13.053 1.00 96.69 115 SER A C 1
ATOM 867 O O . SER A 1 115 ? -12.189 -3.936 13.232 1.00 96.69 115 SER A O 1
ATOM 869 N N . GLY A 1 116 ? -11.979 -1.743 13.687 1.00 96.12 116 GLY A N 1
ATOM 870 C CA . GLY A 1 116 ? -10.783 -1.873 14.523 1.00 96.12 116 GLY A CA 1
ATOM 871 C C . GLY A 1 116 ? -9.532 -2.256 13.725 1.00 96.12 116 GLY A C 1
ATOM 872 O O . GLY A 1 116 ? -8.657 -2.946 14.245 1.00 96.12 116 GLY A O 1
ATOM 873 N N . ALA A 1 117 ? -9.461 -1.869 12.448 1.00 97.06 117 ALA A N 1
ATOM 874 C CA . ALA A 1 117 ? -8.340 -2.217 11.585 1.00 97.06 117 ALA A CA 1
ATOM 875 C C . ALA A 1 117 ? -7.050 -1.487 11.977 1.00 97.06 117 ALA A C 1
ATOM 877 O O . ALA A 1 117 ? -7.052 -0.294 12.274 1.00 97.06 117 ALA A O 1
ATOM 878 N N . GLU A 1 118 ? -5.923 -2.182 11.862 1.00 96.12 118 GLU A N 1
ATOM 879 C CA . GLU A 1 118 ? -4.597 -1.595 12.051 1.00 96.12 118 GLU A CA 1
ATOM 880 C C . GLU A 1 118 ? -3.993 -1.138 10.720 1.00 96.12 118 GLU A C 1
ATOM 882 O O . GLU A 1 118 ? -4.110 -1.840 9.713 1.00 96.12 118 GLU A O 1
ATOM 887 N N . ALA A 1 119 ? -3.283 -0.009 10.725 1.00 97.38 119 ALA A N 1
ATOM 888 C CA . ALA A 1 119 ? -2.530 0.477 9.572 1.00 97.38 119 ALA A CA 1
ATOM 889 C C . ALA A 1 119 ? -1.034 0.177 9.684 1.00 97.38 119 ALA A C 1
ATOM 891 O O . ALA A 1 119 ? -0.425 0.308 10.747 1.00 97.38 119 ALA A O 1
ATOM 892 N N . TRP A 1 120 ? -0.440 -0.165 8.547 1.00 97.62 120 TRP A N 1
ATOM 893 C CA . TRP A 1 120 ? 0.968 -0.508 8.414 1.00 97.62 120 TRP A CA 1
ATOM 894 C C . TRP A 1 120 ? 1.563 0.185 7.192 1.00 97.62 120 TRP A C 1
ATOM 896 O O . TRP A 1 120 ? 0.934 0.225 6.137 1.00 97.62 120 TRP A O 1
ATOM 906 N N . LEU A 1 121 ? 2.785 0.691 7.315 1.00 97.38 121 LEU A N 1
ATOM 907 C CA . LEU A 1 121 ? 3.601 1.170 6.202 1.00 97.38 121 LEU A CA 1
ATOM 908 C C . LEU A 1 121 ? 4.712 0.156 5.950 1.00 97.38 121 LEU A C 1
ATOM 910 O O . LEU A 1 121 ? 5.448 -0.181 6.873 1.00 97.38 121 LEU A O 1
ATOM 914 N N . VAL A 1 122 ? 4.828 -0.336 4.720 1.00 97.12 122 VAL A N 1
ATOM 915 C CA . VAL A 1 122 ? 5.858 -1.299 4.319 1.00 97.12 122 VAL A CA 1
ATOM 916 C C . VAL A 1 122 ? 6.678 -0.702 3.186 1.00 97.12 122 VAL A C 1
ATOM 918 O O . VAL A 1 122 ? 6.145 -0.376 2.120 1.00 97.12 122 VAL A O 1
ATOM 921 N N . ASN A 1 123 ? 7.985 -0.584 3.410 1.00 96.06 123 ASN A N 1
ATOM 922 C CA . ASN A 1 123 ? 8.918 -0.202 2.363 1.00 96.06 123 ASN A CA 1
ATOM 923 C C . ASN A 1 123 ? 9.147 -1.410 1.435 1.00 96.06 123 ASN A C 1
ATOM 925 O O . ASN A 1 123 ? 9.555 -2.489 1.862 1.00 96.06 123 ASN A O 1
ATOM 929 N N . THR A 1 124 ? 8.858 -1.237 0.149 1.00 96.00 124 THR A N 1
ATOM 930 C CA . THR A 1 124 ? 9.114 -2.216 -0.926 1.00 96.00 124 THR A CA 1
ATOM 931 C C . THR A 1 124 ? 10.156 -1.714 -1.934 1.00 96.00 124 THR A C 1
ATOM 933 O O . THR A 1 124 ? 10.334 -2.290 -3.015 1.00 96.00 124 THR A O 1
ATOM 936 N N . GLY A 1 125 ? 10.772 -0.578 -1.614 1.00 93.94 125 GLY A N 1
ATOM 937 C CA . GLY A 1 125 ? 11.824 0.088 -2.361 1.00 93.94 125 GLY A CA 1
ATOM 938 C C . GLY A 1 125 ? 13.197 -0.297 -1.831 1.00 93.94 125 GLY A C 1
ATOM 939 O O . GLY A 1 125 ? 13.512 -1.481 -1.716 1.00 93.94 125 GLY A O 1
ATOM 940 N N . TRP A 1 126 ? 14.021 0.707 -1.560 1.00 93.25 126 TRP A N 1
ATOM 941 C CA . TRP A 1 126 ? 15.434 0.574 -1.237 1.00 93.25 126 TRP A CA 1
ATOM 942 C C . TRP A 1 126 ? 15.700 0.805 0.251 1.00 93.25 126 TRP A C 1
ATOM 944 O O . TRP A 1 126 ? 14.868 1.360 0.964 1.00 93.25 126 TRP A O 1
ATOM 954 N N . ASN A 1 127 ? 16.850 0.329 0.724 1.00 90.62 127 ASN A N 1
ATOM 955 C CA . ASN A 1 127 ? 17.380 0.595 2.061 1.00 90.62 127 ASN A CA 1
ATOM 956 C C . ASN A 1 127 ? 18.494 1.660 2.011 1.00 90.62 127 ASN A C 1
ATOM 958 O O . ASN A 1 127 ? 18.908 2.080 0.930 1.00 90.62 127 ASN A O 1
ATOM 962 N N . GLY A 1 128 ? 19.035 2.041 3.172 1.00 85.75 128 GLY A N 1
ATOM 963 C CA . GLY A 1 128 ? 20.137 3.010 3.274 1.00 85.75 128 GL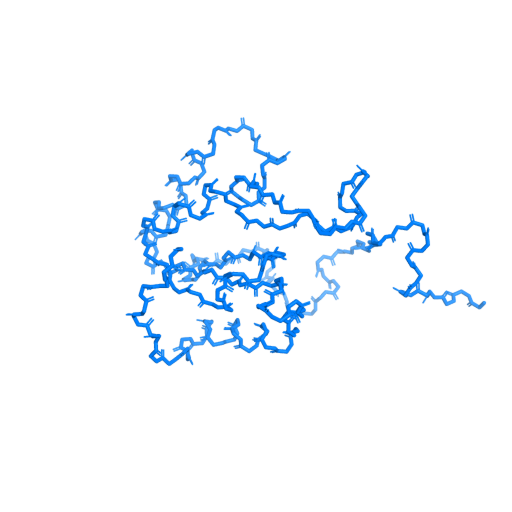Y A CA 1
ATOM 964 C C . GLY A 1 128 ? 21.458 2.586 2.606 1.00 85.75 128 GLY A C 1
ATOM 965 O O . GLY A 1 128 ? 22.362 3.403 2.483 1.00 85.75 128 GLY A O 1
ATOM 966 N N . GLU A 1 129 ? 21.579 1.337 2.138 1.00 89.44 129 GLU A N 1
ATOM 967 C CA . GLU A 1 129 ? 22.713 0.869 1.322 1.00 89.44 129 GLU A CA 1
ATOM 968 C C . GLU A 1 129 ? 22.463 1.025 -0.191 1.00 89.44 129 GLU A C 1
ATOM 970 O O . GLU A 1 129 ? 23.286 0.595 -1.000 1.00 89.44 129 GLU A O 1
ATOM 975 N N . GLY A 1 130 ? 21.307 1.559 -0.601 1.00 85.94 130 GLY A N 1
ATOM 976 C CA . GLY A 1 130 ? 20.917 1.647 -2.008 1.00 85.94 130 GLY A CA 1
ATOM 977 C C . GLY A 1 130 ? 20.551 0.296 -2.631 1.00 85.94 130 GLY A C 1
ATOM 978 O O . GLY A 1 130 ? 20.511 0.171 -3.856 1.00 85.94 130 GLY A O 1
ATOM 979 N N . LYS A 1 131 ? 20.259 -0.731 -1.820 1.00 89.62 131 LYS A N 1
ATOM 980 C CA . LYS A 1 131 ? 19.776 -2.036 -2.293 1.00 89.62 131 LYS A CA 1
ATOM 981 C C . LYS A 1 131 ? 18.270 -2.133 -2.132 1.00 89.62 131 LYS A C 1
ATOM 983 O O . LYS A 1 131 ? 17.721 -1.770 -1.094 1.00 89.62 131 LYS A O 1
ATOM 988 N N . ARG A 1 132 ? 17.601 -2.678 -3.148 1.00 91.50 132 ARG A N 1
ATOM 989 C CA . ARG A 1 132 ? 16.170 -2.970 -3.059 1.00 91.50 132 ARG A CA 1
ATOM 990 C C . ARG A 1 132 ? 15.934 -4.059 -2.011 1.00 91.50 132 ARG A C 1
ATOM 992 O O . ARG A 1 132 ? 16.640 -5.068 -2.011 1.00 91.50 132 ARG A O 1
ATOM 999 N N . LEU A 1 133 ? 14.943 -3.863 -1.143 1.00 93.06 133 LEU A N 1
ATOM 1000 C CA . LEU A 1 133 ? 14.531 -4.864 -0.163 1.00 93.06 133 LEU A CA 1
ATOM 1001 C C . LEU A 1 133 ? 14.150 -6.163 -0.880 1.00 93.06 133 LEU A C 1
ATOM 1003 O O . LEU A 1 133 ? 13.479 -6.148 -1.918 1.00 93.06 133 LEU A O 1
ATOM 1007 N N . SER A 1 134 ? 14.616 -7.295 -0.349 1.00 95.25 134 SER A N 1
ATOM 1008 C CA . SER A 1 134 ? 14.400 -8.576 -1.011 1.00 95.25 134 SER A CA 1
ATOM 1009 C C . SER A 1 134 ? 12.923 -8.968 -0.945 1.00 95.25 134 SER A C 1
ATOM 1011 O O . SER A 1 134 ? 12.255 -8.797 0.077 1.00 95.25 134 SER A O 1
ATOM 1013 N N . LEU A 1 135 ? 12.404 -9.568 -2.021 1.00 94.50 135 LEU A N 1
ATOM 1014 C CA . LEU A 1 135 ? 11.021 -10.054 -2.045 1.00 94.50 135 LEU A CA 1
ATOM 1015 C C . LEU A 1 135 ? 10.758 -11.095 -0.940 1.00 94.50 135 LEU A C 1
ATOM 1017 O O . LEU A 1 135 ? 9.638 -11.198 -0.440 1.00 94.50 135 LEU A O 1
ATOM 1021 N N . ARG A 1 136 ? 11.786 -11.860 -0.547 1.00 96.38 136 ARG A N 1
ATOM 1022 C CA . ARG A 1 136 ? 11.714 -12.822 0.559 1.00 96.38 136 ARG A CA 1
ATOM 1023 C C . ARG A 1 136 ? 11.462 -12.115 1.891 1.00 96.38 136 ARG A C 1
ATOM 1025 O O . ARG A 1 136 ? 10.598 -12.562 2.648 1.00 96.38 136 ARG A O 1
ATOM 1032 N N . ASP A 1 137 ? 12.160 -11.015 2.148 1.00 93.94 137 ASP A N 1
ATOM 1033 C CA . ASP A 1 137 ? 12.008 -10.251 3.387 1.00 93.94 137 ASP A CA 1
ATOM 1034 C C . ASP A 1 137 ? 10.653 -9.548 3.413 1.00 93.94 137 ASP A C 1
ATOM 1036 O O . ASP A 1 137 ? 9.917 -9.679 4.388 1.00 93.94 137 ASP A O 1
ATOM 1040 N N . THR A 1 138 ? 10.242 -8.919 2.304 1.00 96.00 138 THR A N 1
ATOM 1041 C CA . THR A 1 138 ? 8.906 -8.316 2.190 1.00 96.00 138 THR A CA 1
ATOM 1042 C C . THR A 1 138 ? 7.802 -9.349 2.427 1.00 96.00 138 THR A C 1
ATOM 1044 O O . THR A 1 138 ? 6.874 -9.090 3.187 1.00 96.00 138 THR A O 1
ATOM 1047 N N . ARG A 1 139 ? 7.893 -10.553 1.844 1.00 97.25 139 ARG A N 1
ATOM 1048 C CA . ARG A 1 139 ? 6.910 -11.628 2.091 1.00 97.25 139 ARG A CA 1
ATOM 1049 C C . ARG A 1 139 ? 6.891 -12.076 3.549 1.00 97.25 139 ARG A C 1
ATOM 1051 O O . ARG A 1 139 ? 5.814 -12.341 4.082 1.00 97.25 139 ARG A O 1
ATOM 1058 N N . SER A 1 140 ? 8.054 -12.140 4.191 1.00 96.62 140 SER A N 1
ATOM 1059 C CA . SER A 1 140 ? 8.164 -12.474 5.616 1.00 96.62 140 SER A CA 1
ATOM 1060 C C . SER A 1 140 ? 7.499 -11.406 6.489 1.00 96.62 140 SER A C 1
ATOM 1062 O O . SER A 1 140 ? 6.723 -11.748 7.376 1.00 96.62 140 SER A O 1
ATOM 1064 N N . ILE A 1 141 ? 7.706 -10.123 6.173 1.00 95.81 141 ILE A N 1
ATOM 1065 C CA . ILE A 1 141 ? 7.050 -8.983 6.831 1.00 95.81 141 ILE A CA 1
ATOM 1066 C C . ILE A 1 141 ? 5.529 -9.058 6.668 1.00 95.81 141 ILE A C 1
ATOM 1068 O O . ILE A 1 141 ? 4.808 -9.007 7.661 1.00 95.81 141 ILE A O 1
ATOM 1072 N N . ILE A 1 142 ? 5.028 -9.231 5.440 1.00 97.69 142 ILE A N 1
ATOM 1073 C CA . ILE A 1 142 ? 3.584 -9.341 5.181 1.00 97.69 142 ILE A CA 1
ATOM 1074 C C . ILE A 1 142 ? 2.988 -10.518 5.956 1.00 97.69 142 ILE A C 1
ATOM 1076 O O . ILE A 1 142 ? 1.956 -10.369 6.603 1.00 97.69 142 ILE A O 1
ATOM 1080 N N . SER A 1 143 ? 3.664 -11.668 5.957 1.00 97.56 143 SER A N 1
ATOM 1081 C CA . SER A 1 143 ? 3.212 -12.847 6.703 1.00 97.56 143 SER A CA 1
ATOM 1082 C C . SER A 1 143 ? 3.148 -12.570 8.206 1.00 97.56 143 SER A C 1
ATOM 1084 O O . SER A 1 143 ? 2.178 -12.947 8.858 1.00 97.56 143 SER A O 1
ATOM 1086 N N . ALA A 1 144 ? 4.138 -11.861 8.756 1.00 96.62 144 ALA A N 1
ATOM 1087 C CA . ALA A 1 144 ? 4.154 -11.486 10.164 1.00 96.62 144 ALA A CA 1
ATOM 1088 C C . ALA A 1 144 ? 3.025 -10.507 10.529 1.00 96.62 144 ALA A C 1
ATOM 1090 O O . ALA A 1 144 ? 2.389 -10.685 11.566 1.00 96.62 144 ALA A O 1
ATOM 1091 N N . ILE A 1 145 ? 2.730 -9.522 9.670 1.00 96.88 145 ILE A N 1
ATOM 1092 C CA . ILE A 1 145 ? 1.608 -8.585 9.859 1.00 96.88 145 ILE A CA 1
ATOM 1093 C C . ILE A 1 145 ? 0.274 -9.339 9.869 1.00 96.88 145 ILE A C 1
ATOM 1095 O O . ILE A 1 145 ? -0.543 -9.146 10.770 1.00 96.88 145 ILE A O 1
ATOM 1099 N N . LEU A 1 146 ? 0.056 -10.208 8.877 1.00 96.69 146 LEU A N 1
ATOM 1100 C CA . LEU A 1 146 ? -1.199 -10.945 8.720 1.00 96.69 146 LEU A CA 1
ATOM 1101 C C . LEU A 1 146 ? -1.426 -11.956 9.852 1.00 96.69 146 LEU A C 1
ATOM 1103 O O . LEU A 1 146 ? -2.557 -12.110 10.305 1.00 96.69 146 LEU A O 1
ATOM 1107 N N . ASN A 1 147 ? -0.359 -12.593 10.341 1.00 96.06 147 ASN A N 1
ATOM 1108 C CA . ASN A 1 147 ? -0.434 -13.575 11.425 1.00 96.06 147 ASN A CA 1
ATOM 1109 C C . ASN A 1 147 ? -0.362 -12.949 12.829 1.00 96.06 147 ASN A C 1
ATOM 1111 O O . ASN A 1 147 ? -0.496 -13.664 13.818 1.00 96.06 147 ASN A O 1
ATOM 1115 N N . GLY A 1 148 ? -0.116 -11.638 12.942 1.00 93.12 148 GLY A N 1
ATOM 1116 C CA . GLY A 1 148 ? 0.088 -10.971 14.233 1.00 93.12 148 GLY A CA 1
ATOM 1117 C C . GLY A 1 148 ? 1.384 -11.381 14.945 1.00 93.12 148 GLY A C 1
ATOM 1118 O O . GLY A 1 148 ? 1.490 -11.243 16.159 1.00 93.12 148 GLY A O 1
ATOM 1119 N N . THR A 1 149 ? 2.377 -11.888 14.210 1.00 92.44 149 THR A N 1
ATOM 1120 C CA . THR A 1 149 ? 3.646 -12.409 14.747 1.00 92.44 149 THR A CA 1
ATOM 1121 C C . THR A 1 149 ? 4.817 -11.451 14.527 1.00 92.44 149 THR A C 1
ATOM 1123 O O . THR A 1 149 ? 5.962 -11.885 14.436 1.00 92.44 149 THR A O 1
ATOM 1126 N N . THR A 1 150 ? 4.561 -10.145 14.416 1.00 83.38 150 THR A N 1
ATOM 1127 C CA . THR A 1 150 ? 5.611 -9.124 14.226 1.00 83.38 150 THR A CA 1
ATOM 1128 C C . THR A 1 150 ? 6.570 -9.014 15.413 1.00 83.38 150 THR A C 1
ATOM 1130 O O . THR A 1 150 ? 7.606 -8.365 15.299 1.00 83.38 150 THR A O 1
ATOM 1133 N N . GLY A 1 151 ? 6.234 -9.637 16.547 1.00 79.00 151 GLY A N 1
ATOM 1134 C CA . GLY A 1 151 ? 6.947 -9.454 17.804 1.00 79.00 151 GLY A CA 1
ATOM 1135 C C . GLY A 1 151 ? 6.727 -8.051 18.383 1.00 79.00 151 GLY A C 1
ATOM 1136 O O . GLY A 1 151 ? 5.877 -7.301 17.885 1.00 79.00 151 GLY A O 1
ATOM 1137 N N . PRO A 1 152 ? 7.467 -7.690 19.445 1.00 74.69 152 PRO A N 1
ATOM 1138 C CA . PRO A 1 152 ? 7.466 -6.331 19.961 1.00 74.69 152 PRO A CA 1
ATOM 1139 C C . PRO A 1 152 ? 8.062 -5.397 18.905 1.00 74.69 152 PRO A C 1
ATOM 1141 O O . PRO A 1 152 ? 9.229 -5.520 18.530 1.00 74.69 152 PRO A O 1
ATOM 1144 N N . LEU A 1 153 ? 7.248 -4.464 18.418 1.00 76.06 153 LEU A N 1
ATOM 1145 C CA . LEU A 1 153 ? 7.756 -3.351 17.628 1.00 76.06 153 LEU A CA 1
ATOM 1146 C C . LEU A 1 153 ? 8.521 -2.421 18.564 1.00 76.06 153 LEU A C 1
ATOM 1148 O O . LEU A 1 153 ? 8.110 -2.207 19.704 1.00 76.06 153 LEU A O 1
ATOM 1152 N N . ARG A 1 154 ? 9.642 -1.882 18.089 1.00 76.31 154 ARG A N 1
ATOM 1153 C CA . ARG A 1 154 ? 10.332 -0.831 18.829 1.00 76.31 154 ARG A CA 1
ATOM 1154 C C . ARG A 1 154 ? 9.483 0.429 18.751 1.00 76.31 154 ARG A C 1
ATOM 1156 O O . ARG A 1 154 ? 9.222 0.910 17.650 1.00 76.31 154 ARG A O 1
ATOM 1163 N N . ASP A 1 155 ? 9.103 0.966 19.904 1.00 68.50 155 ASP A N 1
ATOM 1164 C CA . ASP A 1 155 ? 8.579 2.328 20.018 1.00 68.50 155 ASP A CA 1
ATOM 1165 C C . ASP A 1 155 ? 9.753 3.315 19.898 1.00 68.50 155 ASP A C 1
ATOM 1167 O O . ASP A 1 155 ? 10.107 4.036 20.826 1.00 68.50 155 ASP A O 1
ATOM 1171 N N . GLU A 1 156 ? 10.431 3.286 18.753 1.00 65.88 156 GLU A N 1
ATOM 1172 C CA . GLU A 1 156 ? 11.443 4.268 18.392 1.00 65.88 156 GLU A CA 1
ATOM 1173 C C . GLU A 1 156 ? 10.773 5.297 17.484 1.00 65.88 156 GLU A C 1
ATOM 1175 O O . GLU A 1 156 ? 10.331 4.984 16.376 1.00 65.88 156 GLU A O 1
ATOM 1180 N N . ALA A 1 157 ? 10.690 6.543 17.955 1.00 65.38 157 ALA A N 1
ATOM 1181 C CA . ALA A 1 157 ? 10.446 7.663 17.064 1.00 65.38 157 ALA A CA 1
ATOM 1182 C C . ALA A 1 157 ? 11.663 7.765 16.140 1.00 65.38 157 ALA A C 1
ATOM 1184 O O . ALA A 1 157 ? 12.721 8.230 16.563 1.00 65.38 157 ALA A O 1
ATOM 1185 N N . ILE A 1 158 ? 11.532 7.267 14.908 1.00 69.12 158 ILE A N 1
ATOM 1186 C CA . ILE A 1 158 ? 12.585 7.397 13.902 1.00 69.12 158 ILE A CA 1
ATOM 1187 C C . ILE A 1 158 ? 12.793 8.901 13.675 1.00 69.12 158 ILE A C 1
ATOM 1189 O O . ILE A 1 158 ? 11.833 9.574 13.287 1.00 69.12 158 ILE A O 1
ATOM 1193 N N . PRO A 1 159 ? 13.990 9.448 13.964 1.00 67.69 159 PRO A N 1
ATOM 1194 C CA . PRO A 1 159 ? 14.264 10.858 13.736 1.00 67.69 159 PRO A CA 1
ATOM 1195 C C . PRO A 1 159 ? 14.096 11.191 12.252 1.00 67.69 159 PRO A C 1
ATOM 1197 O O . PRO A 1 159 ? 14.489 10.395 11.397 1.00 67.69 159 PRO A O 1
ATOM 1200 N N . VAL A 1 160 ? 13.504 12.353 11.975 1.00 56.94 160 VAL A N 1
ATOM 1201 C CA . VAL A 1 160 ? 13.429 12.936 10.625 1.00 56.94 160 VAL A CA 1
ATOM 1202 C C . VAL A 1 160 ? 14.764 13.570 10.265 1.00 56.94 160 VAL A C 1
ATOM 1204 O O . VAL A 1 160 ? 15.346 14.228 11.159 1.00 56.94 160 VAL A O 1
#